Protein AF-A0A1V3X3T7-F1 (afdb_monomer)

Sequence (47 aa):
MIELDIGSSDRLAREIAGYGADAIVLEPAILREDVLARLHAHAGAAR

Mean predicted aligned error: 5.37 Å

InterPro domains:
  IPR057727 WCX domain [PF25583] (2-41)

pLDDT: mean 83.59, std 10.51, range [50.94, 92.88]

Organism: Mycobacterium kansasii (NCBI:txid1768)

Structure (mmCIF, N/CA/C/O backbone):
data_AF-A0A1V3X3T7-F1
#
_entry.id   AF-A0A1V3X3T7-F1
#
loop_
_atom_site.group_PDB
_atom_site.id
_atom_site.type_symbol
_atom_site.label_atom_id
_atom_site.label_alt_id
_atom_site.label_comp_id
_atom_site.label_asym_id
_atom_site.label_entity_id
_atom_site.label_seq_id
_atom_site.pdbx_PDB_ins_code
_atom_site.Cartn_x
_atom_site.Cartn_y
_atom_site.Cartn_z
_atom_site.occupancy
_atom_site.B_iso_or_equiv
_atom_site.auth_seq_id
_atom_site.auth_comp_id
_atom_site.auth_asym_id
_atom_site.auth_atom_id
_atom_site.pdbx_PDB_model_num
ATOM 1 N N . MET A 1 1 ? -8.644 -9.158 16.729 1.00 58.44 1 MET A N 1
ATOM 2 C CA . MET A 1 1 ? -8.555 -7.825 16.105 1.00 58.44 1 MET A CA 1
ATOM 3 C C . MET A 1 1 ? -7.243 -7.232 16.574 1.00 58.44 1 MET A C 1
ATOM 5 O O . MET A 1 1 ? -7.033 -7.194 17.778 1.00 58.44 1 MET A O 1
ATOM 9 N N . ILE A 1 2 ? -6.329 -6.935 15.653 1.00 70.94 2 ILE A N 1
ATOM 10 C CA . ILE A 1 2 ? -5.060 -6.276 15.974 1.00 70.94 2 ILE A CA 1
ATOM 11 C C . ILE A 1 2 ? -5.245 -4.827 15.545 1.00 70.94 2 ILE A C 1
ATOM 13 O O . ILE A 1 2 ? -5.565 -4.584 14.383 1.00 70.94 2 ILE A O 1
ATOM 17 N N . GLU A 1 3 ? -5.106 -3.895 16.479 1.00 69.62 3 GLU A N 1
ATOM 18 C CA . GLU A 1 3 ? -5.093 -2.468 16.172 1.00 69.62 3 GLU A CA 1
ATOM 19 C C . GLU A 1 3 ? -3.641 -2.033 16.013 1.00 69.62 3 GLU A C 1
ATOM 21 O O . GLU A 1 3 ? -2.808 -2.277 16.888 1.00 69.62 3 GLU A O 1
ATOM 26 N N . LEU A 1 4 ? -3.329 -1.449 14.860 1.00 72.25 4 LEU A N 1
ATOM 27 C CA . LEU A 1 4 ? -1.997 -0.962 14.543 1.00 72.25 4 LEU A CA 1
ATOM 28 C C . LEU A 1 4 ? -2.052 0.560 14.507 1.00 72.25 4 LEU A C 1
ATOM 30 O O . LEU A 1 4 ? -2.740 1.131 13.661 1.00 72.25 4 LEU A O 1
ATOM 34 N N . ASP A 1 5 ? -1.327 1.205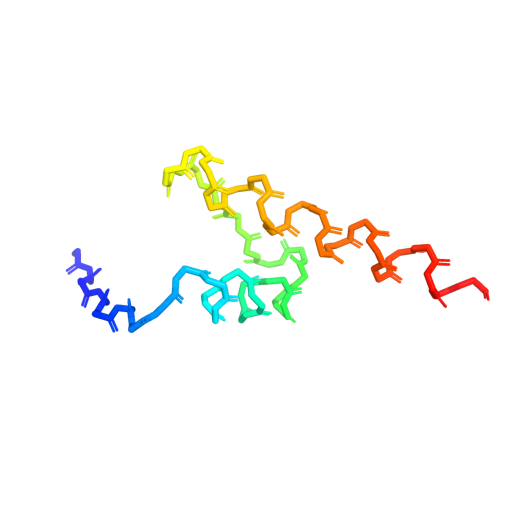 15.418 1.00 71.19 5 ASP A N 1
ATOM 35 C CA . ASP A 1 5 ? -1.142 2.650 15.357 1.00 71.19 5 ASP A CA 1
ATOM 36 C C . ASP A 1 5 ? -0.148 2.974 14.239 1.00 71.19 5 ASP A C 1
ATOM 38 O O . ASP A 1 5 ? 1.053 2.691 14.315 1.00 71.19 5 ASP A O 1
ATOM 42 N N . ILE A 1 6 ? -0.681 3.495 13.142 1.00 69.75 6 ILE A N 1
ATOM 43 C CA . ILE A 1 6 ? 0.075 3.776 11.933 1.00 69.75 6 ILE A CA 1
ATOM 44 C C . ILE A 1 6 ? 0.331 5.277 11.912 1.00 69.75 6 ILE A C 1
ATOM 46 O O . ILE A 1 6 ? -0.534 6.060 11.529 1.00 69.75 6 ILE A O 1
ATOM 50 N N . GLY A 1 7 ? 1.555 5.685 12.250 1.00 73.81 7 GLY A N 1
ATOM 51 C CA . GLY A 1 7 ? 1.936 7.103 12.238 1.00 73.81 7 GLY A CA 1
ATOM 52 C C . GLY A 1 7 ? 1.785 7.803 10.874 1.00 73.81 7 GLY A C 1
ATOM 53 O O . GLY A 1 7 ? 1.784 9.029 10.822 1.00 73.81 7 GLY A O 1
ATOM 54 N N . SER A 1 8 ? 1.665 7.057 9.764 1.00 81.81 8 SER A N 1
ATOM 55 C CA . SER A 1 8 ? 1.285 7.581 8.441 1.00 81.81 8 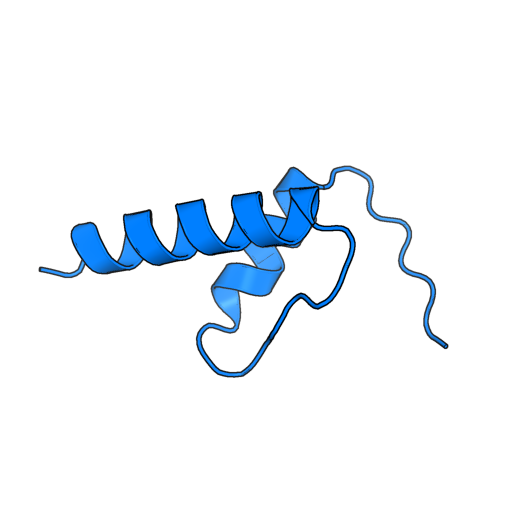SER A CA 1
ATOM 56 C C . SER A 1 8 ? 0.782 6.475 7.506 1.00 81.81 8 SER A C 1
ATOM 58 O O . SER A 1 8 ? 1.455 5.452 7.340 1.00 81.81 8 SER A O 1
ATOM 60 N N . SER A 1 9 ? -0.356 6.705 6.841 1.00 83.25 9 SER A N 1
ATOM 61 C CA . SER A 1 9 ? -0.926 5.797 5.832 1.00 83.25 9 SER A CA 1
ATOM 62 C C . SER A 1 9 ? 0.064 5.457 4.717 1.00 83.25 9 SER A C 1
ATOM 64 O O . SER A 1 9 ? 0.095 4.325 4.243 1.00 83.25 9 SER A O 1
ATOM 66 N N . ASP A 1 10 ? 0.943 6.397 4.369 1.00 85.62 10 ASP A N 1
ATOM 67 C CA . ASP A 1 10 ? 1.958 6.219 3.333 1.00 85.62 10 ASP A CA 1
ATOM 68 C C . ASP A 1 10 ? 2.990 5.142 3.706 1.00 85.62 10 ASP A C 1
ATOM 70 O O . ASP A 1 10 ? 3.408 4.327 2.876 1.00 85.62 10 ASP A O 1
ATOM 74 N N . ARG A 1 11 ? 3.368 5.101 4.992 1.00 87.12 11 ARG A N 1
ATOM 75 C CA . ARG A 1 11 ? 4.290 4.095 5.532 1.00 87.12 11 ARG A CA 1
ATOM 76 C C . ARG A 1 11 ? 3.663 2.710 5.465 1.00 87.12 11 ARG A 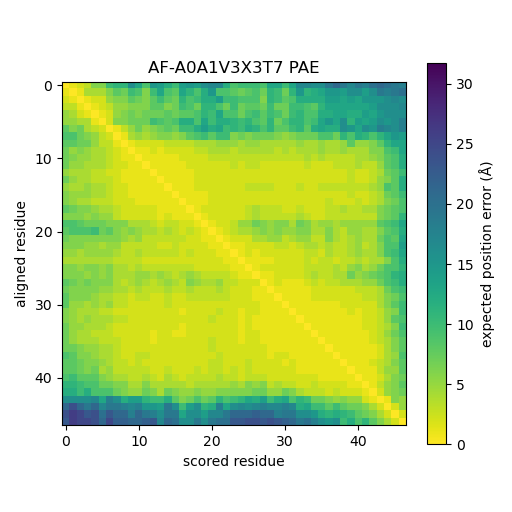C 1
ATOM 78 O O . ARG A 1 11 ? 4.325 1.777 5.018 1.00 87.12 11 ARG A O 1
ATOM 85 N N . LEU A 1 12 ? 2.392 2.600 5.855 1.00 88.56 12 LEU A N 1
ATOM 86 C CA . LEU A 1 12 ? 1.672 1.335 5.783 1.00 88.56 12 LEU A CA 1
ATOM 87 C C . LEU A 1 12 ? 1.497 0.877 4.334 1.00 88.56 12 LEU A C 1
ATOM 89 O O . LEU A 1 12 ? 1.748 -0.284 4.037 1.00 88.56 12 LEU A O 1
ATOM 93 N N . ALA A 1 13 ? 1.140 1.775 3.415 1.00 90.44 13 ALA A N 1
ATOM 94 C CA . ALA A 1 13 ? 0.998 1.425 2.006 1.00 90.44 13 ALA A CA 1
ATOM 95 C C . ALA A 1 13 ? 2.303 0.857 1.419 1.00 90.44 13 ALA A C 1
ATOM 97 O O . ALA A 1 13 ? 2.286 -0.101 0.647 1.00 90.44 13 ALA A O 1
ATOM 98 N N . ARG A 1 14 ? 3.455 1.418 1.811 1.00 89.12 14 ARG A N 1
ATOM 99 C CA . ARG A 1 14 ? 4.776 0.906 1.420 1.00 89.12 14 ARG A CA 1
ATOM 100 C C . ARG A 1 14 ? 5.062 -0.479 1.998 1.00 89.12 14 ARG A C 1
ATOM 102 O O . ARG A 1 14 ? 5.591 -1.320 1.280 1.00 89.12 14 ARG A O 1
ATOM 109 N N . GLU A 1 15 ? 4.752 -0.692 3.270 1.00 89.06 15 GLU A N 1
ATOM 110 C CA . GLU A 1 15 ? 4.950 -1.979 3.939 1.00 89.06 15 GLU A CA 1
ATOM 111 C C . GLU A 1 15 ? 4.090 -3.068 3.291 1.00 89.06 15 GLU A C 1
ATOM 113 O O . GLU A 1 15 ? 4.610 -4.108 2.898 1.00 89.06 15 GLU A O 1
ATOM 118 N N . ILE A 1 16 ? 2.807 -2.770 3.053 1.00 91.06 16 ILE A N 1
ATOM 119 C CA . ILE A 1 16 ? 1.869 -3.689 2.405 1.00 91.06 16 ILE A CA 1
ATOM 120 C C . ILE A 1 16 ? 2.320 -4.046 0.989 1.00 91.06 16 ILE A C 1
ATOM 122 O O . ILE A 1 16 ? 2.366 -5.223 0.640 1.00 91.06 16 ILE A O 1
ATOM 126 N N . ALA A 1 17 ? 2.701 -3.050 0.186 1.00 89.88 17 ALA A N 1
ATOM 127 C CA . ALA A 1 17 ? 3.204 -3.293 -1.164 1.00 89.88 17 ALA A CA 1
ATOM 128 C C . ALA A 1 17 ? 4.473 -4.173 -1.173 1.00 89.88 17 ALA A C 1
ATOM 130 O O . ALA A 1 17 ? 4.715 -4.880 -2.150 1.00 89.88 17 ALA A O 1
ATOM 131 N N . GLY A 1 18 ? 5.260 -4.167 -0.090 1.00 88.75 18 GLY A N 1
ATOM 132 C CA . GLY A 1 18 ? 6.435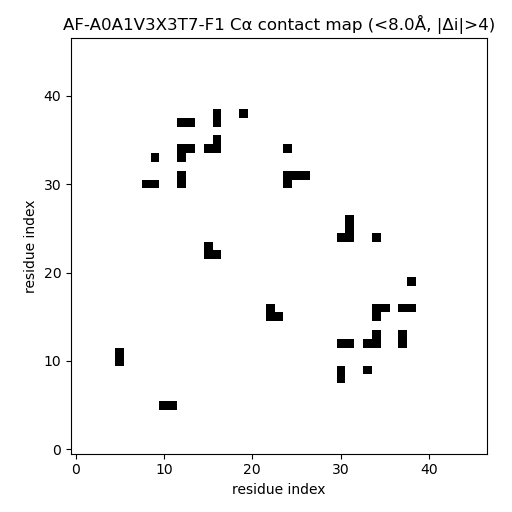 -5.024 0.079 1.00 88.75 18 GLY A CA 1
ATOM 133 C C . GLY A 1 18 ? 6.113 -6.515 0.223 1.00 88.75 18 GLY A C 1
ATOM 134 O O . GLY A 1 18 ? 6.942 -7.339 -0.154 1.00 88.75 18 GLY A O 1
ATOM 135 N N . TYR A 1 19 ? 4.915 -6.875 0.697 1.00 89.44 19 TYR A N 1
ATOM 136 C CA . TYR A 1 19 ? 4.455 -8.270 0.742 1.00 89.44 19 TYR A CA 1
ATOM 137 C C . TYR A 1 19 ? 3.993 -8.799 -0.626 1.00 89.44 19 TYR A C 1
ATOM 139 O O . TYR A 1 19 ? 3.728 -9.990 -0.769 1.00 89.44 19 TYR A O 1
ATOM 147 N N . GLY A 1 20 ? 3.888 -7.942 -1.647 1.00 85.94 20 GLY A N 1
ATOM 148 C CA . GLY A 1 20 ? 3.494 -8.355 -2.991 1.00 85.94 20 GLY A CA 1
ATOM 149 C C . GLY A 1 20 ? 2.112 -9.014 -3.023 1.00 85.94 20 GLY A C 1
ATOM 150 O O . GLY A 1 20 ? 1.125 -8.417 -2.602 1.00 85.94 20 GLY A O 1
ATOM 151 N N . ALA A 1 21 ? 2.036 -10.235 -3.556 1.00 86.00 21 ALA A N 1
ATOM 152 C CA . ALA A 1 21 ? 0.776 -10.963 -3.730 1.00 86.00 21 ALA A CA 1
ATOM 153 C C . ALA A 1 21 ? 0.223 -11.581 -2.431 1.00 86.00 21 ALA A C 1
ATOM 155 O O . ALA A 1 21 ? -0.927 -12.016 -2.414 1.00 86.00 21 ALA A O 1
ATOM 156 N N . ASP A 1 22 ? 1.010 -11.606 -1.352 1.00 88.00 22 ASP A N 1
ATOM 157 C CA . ASP A 1 22 ? 0.632 -12.248 -0.089 1.00 88.00 22 ASP A CA 1
ATOM 158 C C . ASP A 1 22 ? -0.209 -11.336 0.830 1.00 88.00 22 ASP A C 1
ATOM 160 O O . ASP A 1 22 ? -0.662 -11.771 1.890 1.00 88.00 22 ASP A O 1
ATOM 164 N N . ALA A 1 23 ? -0.456 -10.078 0.435 1.00 90.19 23 ALA A N 1
ATOM 165 C CA . ALA A 1 23 ? -1.252 -9.115 1.19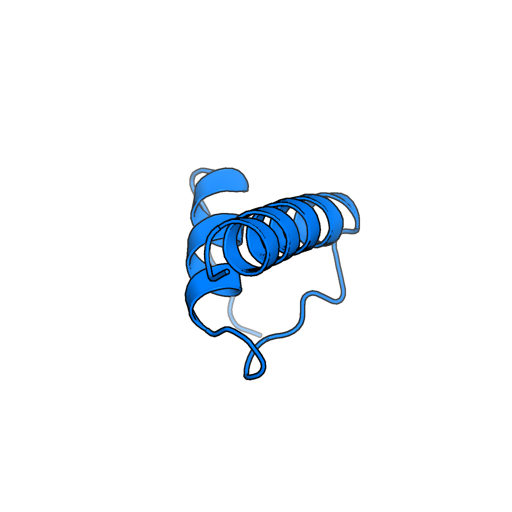8 1.00 90.19 23 ALA A CA 1
ATOM 166 C C . ALA A 1 23 ? -2.303 -8.386 0.339 1.00 90.19 23 ALA A C 1
ATOM 168 O O . ALA A 1 23 ? -2.033 -7.954 -0.779 1.00 90.19 23 ALA A O 1
ATOM 169 N N . ILE A 1 24 ? -3.506 -8.192 0.899 1.00 88.75 24 ILE A N 1
ATOM 170 C CA . ILE A 1 24 ? -4.621 -7.452 0.282 1.00 88.75 24 ILE A CA 1
ATOM 171 C C . ILE A 1 24 ? -5.172 -6.407 1.259 1.00 88.75 24 ILE A C 1
ATOM 173 O O . ILE A 1 24 ? -5.432 -6.708 2.423 1.00 88.75 24 ILE A O 1
ATOM 177 N N . VAL A 1 25 ? -5.419 -5.191 0.758 1.00 90.94 25 VAL A N 1
ATOM 178 C CA . VAL A 1 25 ? -6.160 -4.143 1.478 1.00 90.94 25 VAL A CA 1
ATOM 179 C C . VAL A 1 25 ? -7.625 -4.198 1.074 1.00 90.94 25 VAL A C 1
ATOM 181 O O . VAL A 1 25 ? -7.959 -3.979 -0.090 1.00 90.94 25 VAL A O 1
ATOM 184 N N . LEU A 1 26 ? -8.509 -4.458 2.034 1.00 90.50 26 LEU A N 1
ATOM 185 C CA . LEU A 1 26 ? -9.954 -4.399 1.807 1.00 90.50 26 LEU A CA 1
ATOM 186 C C . LEU A 1 26 ? -10.474 -2.975 2.015 1.00 90.50 26 LEU A C 1
ATOM 188 O O . LEU A 1 26 ? -11.114 -2.412 1.126 1.00 90.50 26 LEU A O 1
ATOM 192 N N . GLU A 1 27 ? -10.127 -2.381 3.154 1.00 86.25 27 GLU A N 1
ATOM 193 C CA . GLU A 1 27 ? -10.516 -1.042 3.585 1.00 86.25 27 GLU A CA 1
ATOM 194 C C . GLU A 1 27 ? -9.387 -0.406 4.422 1.00 86.25 27 GLU A C 1
ATOM 196 O O . GLU A 1 27 ? -8.552 -1.137 4.963 1.00 86.25 27 GLU A O 1
ATOM 201 N N . PRO A 1 28 ? -9.353 0.933 4.557 1.00 88.44 28 PRO A N 1
ATOM 202 C CA . PRO A 1 28 ? -10.178 1.910 3.842 1.00 88.44 28 PRO A CA 1
ATOM 203 C C . PRO A 1 28 ? -9.756 2.052 2.371 1.00 88.44 28 PRO A C 1
ATOM 205 O O . PRO A 1 28 ? -8.606 1.804 2.013 1.00 88.44 28 PRO A O 1
ATOM 208 N N . ALA A 1 29 ? -10.685 2.488 1.512 1.00 90.25 29 ALA A N 1
ATOM 209 C CA . ALA A 1 29 ? -10.447 2.588 0.068 1.00 90.25 29 ALA A CA 1
ATOM 210 C C . ALA A 1 29 ? -9.217 3.446 -0.279 1.00 90.25 29 ALA A C 1
ATOM 212 O O . ALA A 1 29 ? -8.443 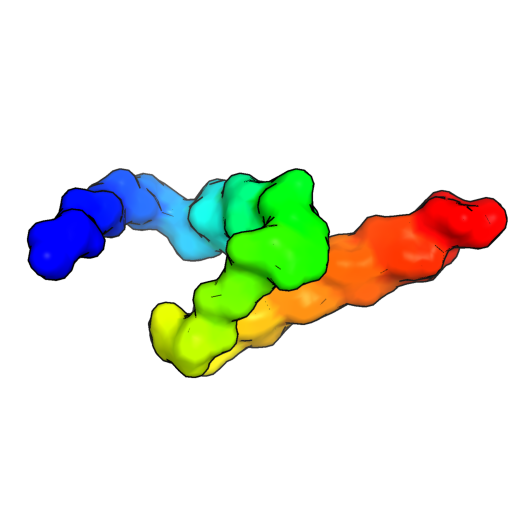3.062 -1.145 1.00 90.25 29 ALA A O 1
ATOM 213 N N . ILE A 1 30 ? -8.988 4.545 0.447 1.00 89.19 30 ILE A N 1
ATOM 214 C CA . ILE A 1 30 ? -7.834 5.429 0.224 1.00 89.19 30 ILE A CA 1
ATOM 215 C C . ILE A 1 30 ? -6.488 4.703 0.374 1.00 89.19 30 ILE A C 1
ATOM 217 O O . ILE A 1 30 ? -5.606 4.865 -0.460 1.00 89.19 30 ILE A O 1
ATOM 221 N N . LEU A 1 31 ? -6.359 3.826 1.376 1.00 90.19 31 LEU A N 1
ATOM 222 C CA . LEU A 1 31 ? -5.145 3.038 1.589 1.00 90.19 31 LEU A CA 1
ATOM 223 C C . LEU A 1 31 ? -4.943 2.019 0.463 1.00 90.19 31 LEU A C 1
ATOM 225 O O . LEU A 1 31 ? -3.817 1.765 0.038 1.00 90.19 31 LEU A O 1
ATOM 229 N N . ARG A 1 32 ? -6.038 1.425 -0.021 1.00 91.44 32 ARG A N 1
ATOM 230 C CA . ARG A 1 32 ? -5.991 0.478 -1.136 1.00 91.44 32 ARG A CA 1
ATOM 231 C C . ARG A 1 32 ? -5.476 1.148 -2.408 1.00 91.44 32 ARG A C 1
ATOM 233 O O . ARG A 1 32 ? -4.606 0.578 -3.062 1.00 91.44 32 ARG A O 1
ATOM 240 N N . GLU A 1 33 ? -5.966 2.344 -2.729 1.00 92.88 33 GLU A N 1
ATOM 241 C CA . GLU A 1 33 ? -5.493 3.110 -3.889 1.00 92.88 33 GLU A CA 1
ATOM 242 C C . GLU A 1 33 ? -3.988 3.422 -3.784 1.00 92.88 33 GLU A C 1
ATOM 244 O O . GLU A 1 33 ? -3.250 3.211 -4.749 1.00 92.88 33 GLU A O 1
ATOM 249 N N . ASP A 1 34 ? -3.503 3.813 -2.598 1.00 92.50 34 ASP A N 1
ATOM 250 C CA . ASP A 1 34 ? -2.075 4.081 -2.360 1.00 92.50 34 ASP A CA 1
ATOM 251 C C . ASP A 1 34 ? -1.196 2.835 -2.579 1.00 92.50 34 ASP A C 1
ATOM 253 O O . ASP A 1 34 ? -0.114 2.916 -3.172 1.00 92.50 34 ASP A O 1
ATOM 257 N N . VAL A 1 35 ? -1.649 1.662 -2.120 1.00 92.56 35 VAL A N 1
ATOM 258 C CA . VAL A 1 35 ? -0.943 0.386 -2.331 1.00 92.56 35 VAL A CA 1
ATOM 259 C C . VAL A 1 35 ? -0.915 0.017 -3.811 1.00 92.56 35 VAL A C 1
ATOM 261 O O . VAL A 1 35 ? 0.147 -0.326 -4.336 1.00 92.56 35 VAL A O 1
ATOM 264 N N . LEU A 1 36 ? -2.050 0.122 -4.506 1.00 91.62 36 LEU A N 1
ATOM 265 C CA . LEU A 1 36 ? -2.140 -0.190 -5.932 1.00 91.62 36 LEU A CA 1
ATOM 266 C C . LEU A 1 36 ? -1.217 0.707 -6.759 1.00 91.62 36 LEU A C 1
ATOM 268 O O . LEU A 1 36 ? -0.453 0.197 -7.579 1.00 91.62 36 LEU A O 1
ATOM 272 N N . ALA A 1 37 ? -1.211 2.019 -6.507 1.00 92.31 37 ALA A N 1
ATOM 273 C CA . ALA A 1 37 ? -0.320 2.955 -7.190 1.00 92.31 37 ALA A CA 1
ATOM 274 C C . ALA A 1 37 ? 1.159 2.547 -7.049 1.00 92.31 37 ALA A C 1
ATOM 276 O O . ALA A 1 37 ? 1.922 2.583 -8.019 1.00 92.31 37 ALA A O 1
ATOM 277 N N . ARG A 1 38 ? 1.562 2.087 -5.858 1.00 89.75 38 ARG A N 1
ATOM 278 C CA . ARG A 1 38 ? 2.929 1.615 -5.588 1.00 89.75 38 ARG A CA 1
ATOM 279 C C . ARG A 1 38 ? 3.249 0.310 -6.301 1.00 89.75 38 ARG A C 1
ATOM 281 O O . ARG A 1 38 ? 4.324 0.210 -6.892 1.00 89.75 38 ARG A O 1
ATOM 288 N N . LEU A 1 39 ? 2.348 -0.669 -6.257 1.00 90.38 39 LEU A N 1
ATOM 289 C CA . LEU A 1 39 ? 2.524 -1.946 -6.950 1.00 90.38 39 LEU A CA 1
ATOM 290 C C . LEU A 1 39 ? 2.644 -1.735 -8.464 1.00 90.38 39 LEU A C 1
ATOM 292 O O . LEU A 1 39 ? 3.557 -2.274 -9.088 1.00 90.38 39 LEU A O 1
ATOM 296 N N . HIS A 1 40 ? 1.797 -0.881 -9.042 1.00 89.81 40 HIS A N 1
ATOM 297 C CA . HIS A 1 40 ? 1.878 -0.512 -10.454 1.00 89.81 40 HIS A CA 1
ATOM 298 C C . HIS A 1 40 ? 3.201 0.178 -10.804 1.00 89.81 40 HIS A C 1
ATOM 300 O O . HIS A 1 40 ? 3.817 -0.170 -11.812 1.00 89.81 40 HIS A O 1
ATOM 306 N N . ALA A 1 41 ? 3.681 1.101 -9.963 1.00 88.62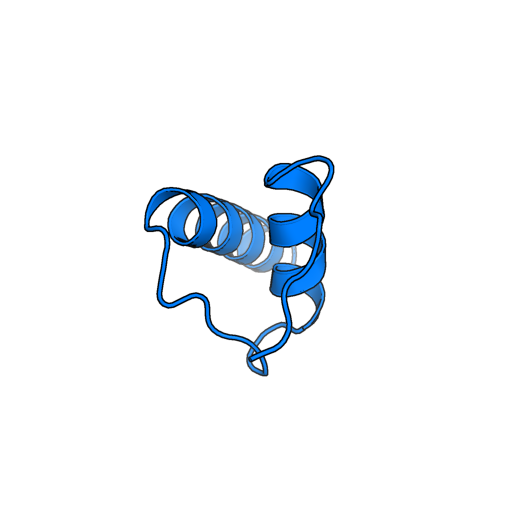 41 ALA A N 1
ATOM 307 C CA . ALA A 1 41 ? 4.978 1.745 -10.165 1.00 88.62 41 ALA A CA 1
ATOM 308 C C . ALA A 1 41 ? 6.142 0.734 -10.152 1.00 88.62 41 ALA A C 1
ATOM 310 O O . ALA A 1 41 ? 7.041 0.828 -10.987 1.00 88.62 41 ALA A O 1
ATOM 311 N N . HIS A 1 42 ? 6.111 -0.264 -9.260 1.00 83.69 42 HIS A N 1
ATOM 312 C CA . HIS A 1 42 ? 7.134 -1.318 -9.213 1.00 83.69 42 HIS A CA 1
ATOM 313 C C . HIS A 1 42 ? 7.050 -2.260 -10.420 1.00 83.69 42 HIS A C 1
ATOM 315 O O . HIS A 1 42 ? 8.078 -2.606 -10.995 1.00 83.69 42 HIS A O 1
ATOM 321 N N . ALA A 1 43 ? 5.842 -2.625 -10.855 1.00 84.25 43 ALA A N 1
ATOM 322 C CA . ALA A 1 43 ? 5.637 -3.467 -12.033 1.00 84.25 43 ALA A CA 1
ATOM 323 C C . ALA A 1 43 ? 6.085 -2.783 -13.341 1.00 84.25 43 ALA A C 1
ATOM 325 O O . ALA A 1 43 ? 6.554 -3.456 -14.255 1.00 84.25 43 ALA A O 1
ATOM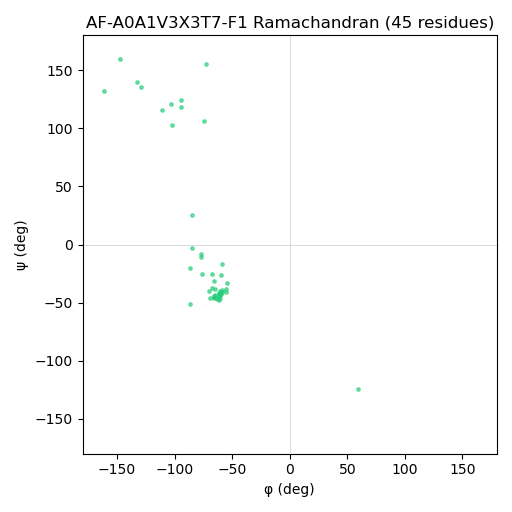 326 N N . GLY A 1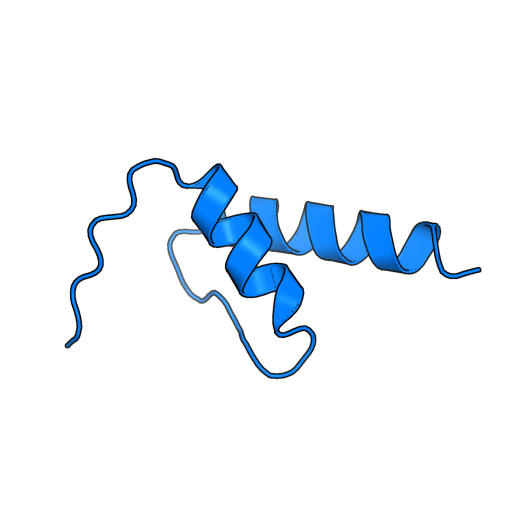 44 ? 5.976 -1.451 -13.427 1.00 76.06 44 GLY A N 1
ATOM 327 C CA . GLY A 1 44 ? 6.481 -0.664 -14.558 1.00 76.06 44 GLY A CA 1
ATOM 328 C C . GLY A 1 44 ? 8.002 -0.462 -14.558 1.00 76.06 44 GLY A C 1
ATOM 329 O O . GLY A 1 44 ? 8.581 -0.280 -15.626 1.00 76.06 44 GLY A O 1
ATOM 330 N N . ALA A 1 45 ? 8.648 -0.514 -13.387 1.00 60.19 45 ALA A N 1
ATOM 331 C CA . ALA A 1 45 ? 10.101 -0.390 -13.233 1.00 60.19 45 ALA A CA 1
ATOM 332 C C . ALA A 1 45 ? 10.857 -1.725 -13.381 1.00 60.19 45 ALA A C 1
ATOM 334 O O . ALA A 1 45 ? 12.054 -1.721 -13.647 1.00 60.19 45 ALA A O 1
ATOM 335 N N . ALA A 1 46 ? 10.176 -2.862 -13.217 1.00 57.06 46 ALA A N 1
ATOM 336 C CA . ALA A 1 46 ? 10.752 -4.205 -13.313 1.00 57.06 46 ALA A CA 1
ATOM 337 C C . ALA A 1 46 ? 10.822 -4.761 -14.754 1.00 57.06 46 ALA A C 1
ATOM 339 O O . ALA A 1 46 ? 10.790 -5.980 -14.936 1.00 57.06 46 ALA A O 1
ATOM 340 N N . ARG A 1 47 ? 10.882 -3.891 -15.773 1.00 50.94 47 ARG A N 1
ATOM 341 C CA . ARG A 1 47 ? 10.988 -4.290 -17.184 1.00 50.94 47 ARG A CA 1
ATOM 342 C C . ARG A 1 47 ? 12.407 -4.172 -17.719 1.00 50.94 47 ARG A C 1
ATOM 344 O O . ARG A 1 47 ? 13.045 -3.132 -17.455 1.00 50.94 47 ARG A O 1
#

Secondary structure (DSSP, 8-state):
------S-HHHHHHHHHHTGGG----S-HHHHHHHHHHHHHHHHH--

Solvent-accessible surface area (backbone atoms only — not comparable to full-atom values): 3007 Å² total; per-residue (Å²): 137,85,87,76,90,66,96,42,70,69,60,51,24,53,56,46,44,70,52,50,91,82,52,84,68,84,70,60,65,71,54,33,54,52,23,50,54,50,47,51,53,51,63,68,66,75,111

Foldseek 3Di:
DDDDDDPDLLVVLVVQLVVPPVHADPDDPVSRVSNVVVVVVVVVVVD

Radius of gyration: 11.11 Å; Cα contacts (8 Å, |Δi|>4): 26; chains: 1; bounding box: 22×20×33 Å